Protein AF-A0A2E3C5S6-F1 (afdb_monomer_lite)

Foldseek 3Di:
DKDFQDDCVVVPQVCVVCVPDVNVVVVCVCCCVPVVDNDDPVNVVQVSVVSVVCVVVVHRIDDVVVSVVVVVVVVVVVD

Sequence (79 aa):
MKIRIPDDEESKDIRKVLVRSDIGIGLKKWLKIHMDIDADDTLMDALMMHFEACKLAGLEFVDIEVAIKAHNKWQNDSV

Structure (mmCIF, N/CA/C/O backbone):
data_AF-A0A2E3C5S6-F1
#
_entry.id   AF-A0A2E3C5S6-F1
#
loop_
_atom_site.gro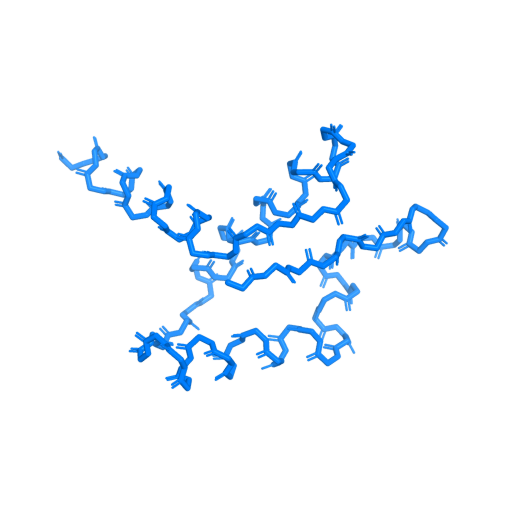up_PDB
_atom_site.id
_atom_site.type_symbol
_atom_site.label_atom_id
_atom_site.label_alt_id
_atom_site.label_comp_id
_atom_site.label_asym_id
_atom_site.label_entity_id
_atom_site.label_seq_id
_atom_site.pdbx_PDB_ins_code
_atom_site.Cartn_x
_atom_site.Cartn_y
_atom_site.Cartn_z
_atom_site.occupancy
_atom_site.B_iso_or_equiv
_atom_site.auth_seq_id
_atom_site.auth_comp_id
_atom_site.auth_asym_id
_atom_site.auth_atom_id
_atom_site.pdbx_PDB_model_num
ATOM 1 N N . MET A 1 1 ? -8.238 -6.007 -5.595 1.00 69.19 1 MET A N 1
ATOM 2 C CA . MET A 1 1 ? -8.783 -6.444 -4.268 1.00 69.19 1 MET A CA 1
ATOM 3 C C . MET A 1 1 ? -8.986 -5.232 -3.369 1.00 69.19 1 MET A C 1
ATOM 5 O O . MET A 1 1 ? -8.094 -4.396 -3.325 1.00 69.19 1 MET A O 1
ATOM 9 N N . LYS A 1 2 ? -10.111 -5.147 -2.636 1.00 68.12 2 LYS A N 1
ATOM 10 C CA . LYS A 1 2 ? -10.378 -4.055 -1.684 1.00 68.12 2 LYS A CA 1
ATOM 11 C C . LYS A 1 2 ? -10.061 -4.478 -0.250 1.00 68.12 2 LYS A C 1
ATOM 13 O O . LYS A 1 2 ? -10.664 -5.424 0.248 1.00 68.12 2 LYS A O 1
ATOM 18 N N . ILE A 1 3 ? -9.135 -3.780 0.398 1.00 69.81 3 ILE A N 1
ATOM 19 C CA . ILE A 1 3 ? -8.789 -3.981 1.809 1.00 69.81 3 ILE A CA 1
ATOM 20 C C . ILE A 1 3 ? -9.476 -2.894 2.626 1.00 69.81 3 ILE A C 1
ATOM 22 O O . ILE A 1 3 ? -9.326 -1.711 2.323 1.00 69.81 3 ILE A O 1
ATOM 26 N N . ARG A 1 4 ? -10.249 -3.2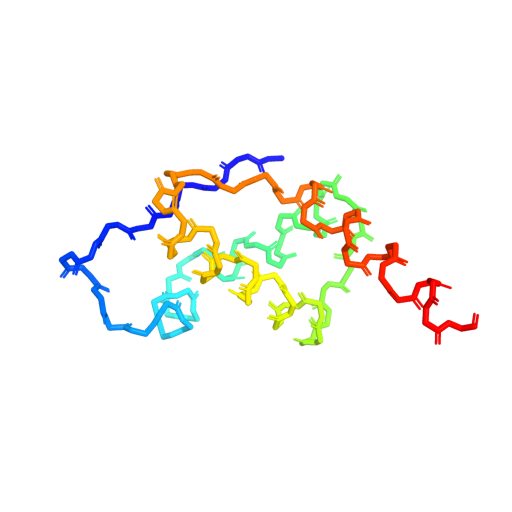97 3.641 1.00 69.06 4 ARG A N 1
ATOM 27 C CA . ARG A 1 4 ? -10.858 -2.365 4.594 1.00 69.06 4 ARG A CA 1
ATOM 28 C C . ARG A 1 4 ? -9.765 -1.746 5.465 1.00 69.06 4 ARG A C 1
ATOM 30 O O . ARG A 1 4 ? -8.929 -2.475 5.997 1.00 69.06 4 ARG A O 1
ATOM 37 N N . ILE A 1 5 ? -9.794 -0.427 5.623 1.00 68.62 5 ILE A N 1
ATOM 38 C CA . ILE A 1 5 ? -8.911 0.290 6.544 1.00 68.62 5 ILE A CA 1
ATOM 39 C C . ILE A 1 5 ? -9.477 0.156 7.970 1.00 68.62 5 ILE A C 1
ATOM 41 O O . ILE A 1 5 ? -10.668 0.409 8.163 1.00 68.62 5 ILE A O 1
ATOM 45 N N . PRO A 1 6 ? -8.675 -0.260 8.968 1.00 62.69 6 PRO A N 1
ATOM 46 C CA . PRO A 1 6 ? -9.116 -0.300 10.361 1.00 62.69 6 PRO A CA 1
ATOM 47 C C . PRO A 1 6 ? -9.402 1.108 10.911 1.00 62.69 6 PRO A C 1
ATOM 49 O O . PRO A 1 6 ? -8.589 2.023 10.730 1.00 62.69 6 PRO A O 1
ATOM 52 N N . ASP A 1 7 ? -10.532 1.261 11.608 1.00 58.09 7 ASP A N 1
ATOM 53 C CA . ASP A 1 7 ? -10.948 2.517 12.248 1.00 58.09 7 ASP A CA 1
ATOM 54 C C . ASP A 1 7 ? -10.102 2.866 13.487 1.00 58.09 7 ASP A C 1
ATOM 56 O O . ASP A 1 7 ? -9.481 2.014 14.124 1.00 58.09 7 ASP A O 1
ATOM 60 N N . ASP A 1 8 ? -10.073 4.156 13.830 1.00 56.03 8 ASP A N 1
ATOM 61 C CA . ASP A 1 8 ? -9.148 4.776 14.790 1.00 56.03 8 ASP A CA 1
ATOM 62 C C . ASP A 1 8 ? -9.256 4.346 16.269 1.00 56.03 8 ASP A C 1
ATOM 64 O O . ASP A 1 8 ? -8.393 4.714 17.065 1.00 56.03 8 ASP A O 1
ATOM 68 N N . GLU A 1 9 ? -10.197 3.498 16.687 1.00 54.59 9 GLU A N 1
ATOM 69 C CA . GLU A 1 9 ? -10.076 2.893 18.030 1.00 54.59 9 GLU A CA 1
ATOM 70 C C . GLU A 1 9 ? -8.905 1.884 18.118 1.00 54.59 9 GLU A C 1
ATOM 72 O O . GLU A 1 9 ? -8.413 1.581 19.206 1.00 54.59 9 GLU A O 1
ATOM 77 N N . GLU A 1 10 ? -8.348 1.471 16.971 1.00 53.22 10 GLU A N 1
ATOM 78 C CA . GLU A 1 10 ? -7.106 0.695 16.840 1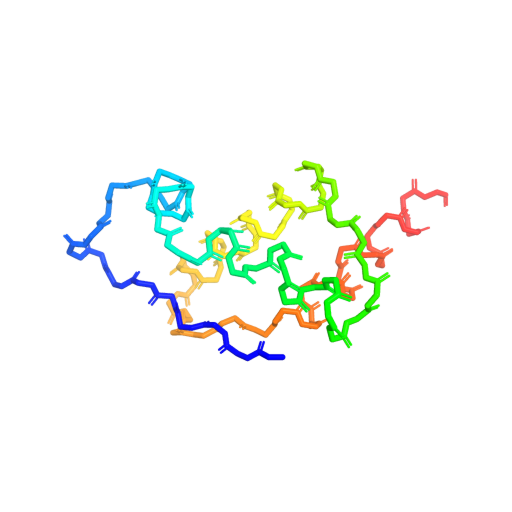.00 53.22 10 GLU A CA 1
ATOM 79 C C . GLU A 1 10 ? -5.901 1.549 16.375 1.00 53.22 10 GLU A C 1
ATOM 81 O O . GLU A 1 10 ? -4.949 1.023 15.797 1.00 53.22 10 GLU A O 1
ATOM 86 N N . SER A 1 11 ? -5.899 2.872 16.619 1.00 47.91 11 SER A N 1
ATOM 87 C CA . SER A 1 11 ? -4.897 3.863 16.139 1.00 47.91 11 SER A CA 1
ATOM 88 C C . SER A 1 11 ? -3.459 3.717 16.687 1.00 47.91 11 SER A C 1
ATOM 90 O O . SER A 1 11 ? -2.693 4.675 16.804 1.00 47.91 11 SER A O 1
ATOM 92 N N . LYS A 1 12 ? -3.020 2.505 17.025 1.00 52.94 12 LYS A N 1
ATOM 93 C CA . LYS A 1 12 ? -1.605 2.219 17.264 1.00 52.94 12 LYS A CA 1
ATOM 94 C C . LYS A 1 12 ? -0.933 1.894 15.942 1.00 52.94 12 LYS A C 1
ATOM 96 O O . LYS A 1 12 ? -0.789 0.722 15.654 1.00 52.94 12 LYS A O 1
ATOM 101 N N . ASP A 1 13 ? -0.462 2.910 15.218 1.00 60.88 13 ASP A N 1
ATOM 102 C CA . ASP A 1 13 ? 0.541 2.778 14.145 1.00 60.88 13 ASP A CA 1
ATOM 103 C C . ASP A 1 13 ? 0.184 1.668 13.131 1.00 60.88 13 ASP A C 1
ATOM 105 O O . ASP A 1 13 ? 0.486 0.495 13.350 1.00 60.88 13 ASP A O 1
ATOM 109 N N . ILE A 1 14 ? -0.487 2.004 12.022 1.00 60.38 14 ILE A N 1
ATOM 110 C CA . ILE A 1 14 ? -1.013 1.000 11.074 1.00 60.38 14 ILE A CA 1
ATOM 111 C C . ILE A 1 14 ? 0.072 0.024 10.597 1.00 60.38 14 ILE A C 1
ATOM 113 O O . ILE A 1 14 ? -0.216 -1.146 10.364 1.00 60.38 14 ILE A O 1
ATOM 117 N N . ARG A 1 15 ? 1.340 0.460 10.575 1.00 59.44 15 ARG A N 1
ATOM 118 C CA . ARG A 1 15 ? 2.507 -0.406 10.383 1.00 59.44 15 ARG A CA 1
ATOM 119 C C . ARG A 1 15 ? 2.614 -1.496 11.445 1.00 59.44 15 ARG A C 1
ATOM 121 O O . ARG A 1 15 ? 2.766 -2.659 11.098 1.00 59.44 15 ARG A O 1
ATOM 128 N N . LYS A 1 16 ? 2.491 -1.169 12.732 1.00 58.47 16 LYS A N 1
ATOM 129 C CA . LYS A 1 16 ? 2.475 -2.158 13.822 1.00 58.47 16 LYS A CA 1
ATOM 130 C C . LYS A 1 16 ? 1.259 -3.077 13.756 1.00 58.47 16 LYS A C 1
ATOM 132 O O . LYS A 1 16 ? 1.415 -4.255 14.061 1.00 58.47 16 LYS A O 1
ATOM 137 N N . VAL A 1 17 ? 0.087 -2.573 13.367 1.00 57.75 17 VAL A N 1
ATOM 138 C CA . VAL A 1 17 ? -1.128 -3.397 13.216 1.00 57.75 17 VAL A CA 1
ATOM 139 C C . VAL A 1 17 ? -0.991 -4.345 12.030 1.00 57.75 17 VAL A C 1
ATOM 141 O O . VAL A 1 17 ? -1.228 -5.534 12.183 1.00 57.75 17 VAL A O 1
ATOM 144 N N . LEU A 1 18 ? -0.541 -3.876 10.869 1.00 58.91 18 LEU A N 1
ATOM 145 C CA . LEU A 1 18 ? -0.395 -4.689 9.659 1.00 58.91 18 LEU A CA 1
ATOM 146 C C . LEU A 1 18 ? 0.777 -5.676 9.742 1.00 58.91 18 LEU A C 1
ATOM 148 O O . LEU A 1 18 ? 0.636 -6.807 9.296 1.00 58.91 18 LEU A O 1
ATOM 152 N N . VAL A 1 19 ? 1.901 -5.293 10.358 1.00 56.81 19 VAL A N 1
ATOM 153 C CA . VAL A 1 19 ? 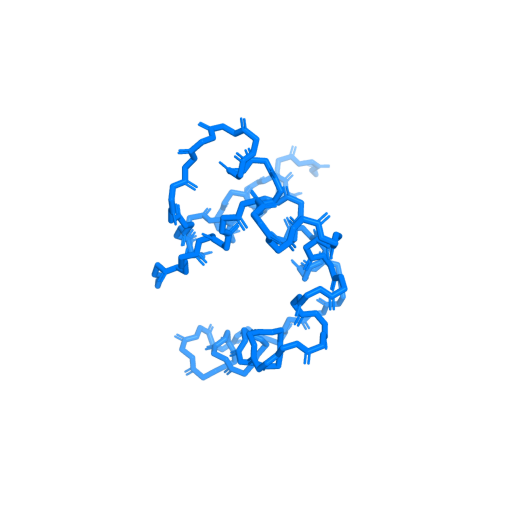3.039 -6.201 10.604 1.00 56.81 19 VAL A CA 1
ATOM 154 C C . VAL A 1 19 ? 2.687 -7.284 11.629 1.00 56.81 19 VAL A C 1
ATOM 156 O O . VAL A 1 19 ? 3.175 -8.405 11.516 1.00 56.81 19 VAL A O 1
ATOM 159 N N . ARG A 1 20 ? 1.854 -6.973 12.635 1.00 51.69 20 ARG A N 1
ATOM 160 C CA . ARG A 1 20 ? 1.416 -7.952 13.649 1.00 51.69 20 ARG A CA 1
ATOM 161 C C . ARG A 1 20 ? 0.173 -8.745 13.258 1.00 51.69 20 ARG A C 1
ATOM 163 O O . ARG A 1 20 ? -0.065 -9.784 13.865 1.00 51.69 20 ARG A O 1
ATOM 170 N N . SER A 1 21 ? -0.629 -8.256 12.319 1.00 54.50 21 SER A N 1
ATOM 171 C CA . SER A 1 21 ? -1.848 -8.928 11.873 1.00 54.50 21 SER A CA 1
ATOM 172 C C . SER A 1 21 ? -1.579 -9.824 10.673 1.00 54.50 21 SER A C 1
ATOM 174 O O . SER A 1 21 ? -0.657 -9.609 9.884 1.00 54.50 21 SER A O 1
ATOM 176 N N . ASP A 1 22 ? -2.473 -10.788 10.480 1.00 58.34 22 ASP A N 1
ATOM 177 C CA . ASP A 1 22 ? -2.522 -11.644 9.293 1.00 58.34 22 ASP A CA 1
ATOM 178 C C . ASP A 1 22 ? -2.656 -10.856 7.978 1.00 58.34 22 ASP A C 1
ATOM 180 O O . ASP A 1 22 ? -2.520 -11.432 6.902 1.00 58.34 22 ASP A O 1
ATOM 184 N N . ILE A 1 23 ? -2.893 -9.541 8.031 1.00 61.44 23 ILE A N 1
ATOM 185 C CA . ILE A 1 23 ? -3.038 -8.683 6.858 1.00 61.44 23 ILE A CA 1
ATOM 186 C C . ILE A 1 23 ? -1.686 -8.436 6.175 1.00 61.44 23 ILE A C 1
ATOM 188 O O . ILE A 1 23 ? -1.631 -8.509 4.954 1.00 61.44 23 ILE A O 1
ATOM 192 N N . GLY A 1 24 ? -0.587 -8.188 6.900 1.00 61.56 24 GLY A N 1
ATOM 193 C CA . GLY A 1 24 ? 0.727 -7.957 6.273 1.00 61.56 24 GLY A CA 1
ATOM 194 C C . GLY A 1 24 ? 1.290 -9.213 5.601 1.00 61.56 24 GLY A C 1
ATOM 195 O O . GLY A 1 24 ? 1.753 -9.170 4.458 1.00 61.56 24 GLY A O 1
ATOM 196 N N . ILE A 1 25 ? 1.175 -10.358 6.282 1.00 63.81 25 ILE A N 1
ATOM 197 C CA . ILE A 1 25 ? 1.533 -11.680 5.740 1.00 63.81 25 ILE A CA 1
ATOM 198 C C . ILE A 1 25 ? 0.557 -12.077 4.621 1.00 63.81 25 ILE A C 1
ATOM 200 O O . ILE A 1 25 ? 0.970 -12.580 3.573 1.00 63.81 25 ILE A O 1
ATOM 204 N N . GLY A 1 26 ? -0.735 -11.802 4.816 1.00 70.81 26 GLY A N 1
ATOM 205 C CA . GLY A 1 26 ? -1.791 -12.022 3.836 1.00 70.81 26 GLY A CA 1
ATOM 206 C C . GLY A 1 26 ? -1.599 -11.200 2.568 1.00 70.81 26 GLY A C 1
ATOM 207 O O . GLY A 1 26 ? -1.820 -11.728 1.487 1.00 70.81 26 GLY A O 1
ATOM 208 N N . LEU A 1 27 ? -1.113 -9.961 2.671 1.00 76.19 27 LEU A N 1
ATOM 209 C CA . LEU A 1 27 ? -0.884 -9.073 1.535 1.00 76.19 27 LEU A CA 1
ATOM 210 C C . LEU A 1 27 ? 0.286 -9.555 0.676 1.00 76.19 27 LEU A C 1
ATOM 212 O O . LEU A 1 27 ? 0.085 -9.757 -0.517 1.00 76.19 27 LEU A O 1
ATOM 216 N N . LYS A 1 28 ? 1.465 -9.835 1.260 1.00 79.31 28 LYS A N 1
ATOM 217 C CA . LYS A 1 28 ? 2.600 -10.407 0.499 1.00 79.31 28 LYS A CA 1
ATOM 218 C C . LYS A 1 28 ? 2.186 -11.701 -0.215 1.00 79.31 28 LYS A C 1
ATOM 220 O O . LYS A 1 28 ? 2.440 -11.873 -1.405 1.00 79.31 28 LYS A O 1
ATOM 225 N N . LYS A 1 29 ? 1.482 -12.593 0.491 1.00 77.12 29 LYS A N 1
ATOM 226 C CA . LYS A 1 29 ? 1.004 -13.862 -0.074 1.00 77.12 29 LYS A CA 1
ATOM 227 C C . LYS A 1 29 ? -0.063 -13.662 -1.155 1.00 77.12 29 LYS A C 1
ATOM 229 O O . LYS A 1 29 ? -0.032 -14.355 -2.167 1.00 77.12 29 LYS A O 1
ATOM 234 N N . TRP A 1 30 ? -0.991 -12.728 -0.965 1.00 79.56 30 TRP A N 1
ATOM 235 C CA . TRP A 1 30 ? -2.029 -12.412 -1.945 1.00 79.56 30 TRP A CA 1
ATOM 236 C C . TRP A 1 30 ? -1.425 -11.836 -3.227 1.00 79.56 30 TRP A C 1
ATOM 238 O O . TRP A 1 30 ? -1.780 -12.293 -4.311 1.00 79.56 30 TRP A O 1
ATOM 248 N N . LEU A 1 31 ? -0.467 -10.910 -3.106 1.00 81.50 31 LEU A N 1
ATOM 249 C CA . LEU A 1 31 ? 0.264 -10.334 -4.240 1.00 81.50 31 LEU A CA 1
ATOM 250 C C . LEU A 1 31 ? 0.967 -11.416 -5.055 1.00 81.50 31 LEU A C 1
ATOM 252 O O . LEU A 1 31 ? 0.850 -11.437 -6.281 1.00 81.50 31 LEU A O 1
ATOM 256 N N . LYS A 1 32 ? 1.601 -12.376 -4.377 1.00 83.62 32 LYS A N 1
ATOM 257 C CA . LYS A 1 32 ? 2.240 -13.501 -5.055 1.00 83.62 32 LYS A CA 1
ATOM 258 C C . LYS A 1 32 ? 1.235 -14.428 -5.742 1.00 83.62 32 LYS A C 1
ATOM 260 O O . LYS A 1 32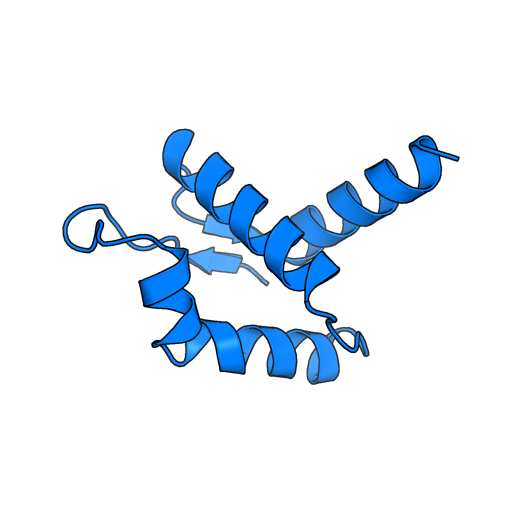 ? 1.445 -14.808 -6.884 1.00 83.62 32 LYS A O 1
ATOM 265 N N . ILE A 1 33 ? 0.134 -14.785 -5.077 1.00 78.19 33 ILE A N 1
ATOM 266 C CA . ILE A 1 33 ? -0.858 -15.733 -5.621 1.00 78.19 33 ILE A CA 1
ATOM 267 C C . ILE A 1 33 ? -1.662 -15.133 -6.780 1.00 78.19 33 ILE A C 1
ATOM 269 O O . ILE A 1 33 ? -1.934 -15.827 -7.756 1.00 78.19 33 ILE A O 1
ATOM 273 N N . HIS A 1 34 ? -2.086 -13.875 -6.662 1.00 73.19 34 HIS A N 1
ATOM 274 C CA . HIS A 1 34 ? -3.052 -13.278 -7.587 1.00 73.19 34 HIS A CA 1
ATOM 275 C C . HIS A 1 34 ? -2.428 -12.371 -8.642 1.00 73.19 34 HIS A C 1
ATOM 277 O O . HIS A 1 34 ? -3.050 -12.158 -9.681 1.00 73.19 34 HIS A O 1
ATOM 283 N N . MET A 1 35 ? -1.234 -11.832 -8.392 1.00 77.50 35 MET A N 1
ATOM 284 C CA . MET A 1 35 ? -0.565 -10.909 -9.314 1.00 77.50 35 MET A CA 1
ATOM 285 C C . MET A 1 35 ? 0.819 -11.396 -9.759 1.00 77.50 35 MET A C 1
ATOM 287 O O . MET A 1 35 ? 1.433 -10.735 -10.588 1.00 77.50 35 MET A O 1
ATOM 291 N N . ASP A 1 36 ? 1.301 -12.525 -9.224 1.00 83.06 36 ASP A N 1
ATOM 292 C CA . ASP A 1 36 ? 2.675 -13.024 -9.395 1.00 83.06 36 ASP A CA 1
ATOM 293 C C . ASP A 1 36 ? 3.753 -11.975 -9.067 1.00 83.06 36 ASP A C 1
ATOM 295 O O . ASP A 1 36 ? 4.819 -11.914 -9.674 1.00 83.06 36 ASP A O 1
ATOM 299 N N . ILE A 1 37 ? 3.467 -11.125 -8.077 1.00 82.88 37 ILE A N 1
ATOM 300 C CA . ILE A 1 37 ? 4.399 -10.106 -7.591 1.00 82.88 37 ILE A CA 1
ATOM 301 C C . ILE A 1 37 ? 5.054 -10.618 -6.311 1.00 82.88 37 ILE A C 1
ATOM 303 O O . ILE A 1 37 ? 4.377 -10.827 -5.301 1.00 82.88 37 ILE A O 1
ATOM 307 N N . ASP A 1 38 ? 6.378 -10.770 -6.334 1.00 83.19 38 ASP A N 1
ATOM 308 C CA . ASP A 1 38 ? 7.171 -10.891 -5.111 1.00 83.19 38 ASP A CA 1
ATOM 309 C C . ASP A 1 38 ? 7.383 -9.496 -4.519 1.00 83.19 38 ASP A C 1
ATOM 311 O O . ASP A 1 38 ? 8.198 -8.708 -4.995 1.00 83.19 38 ASP A O 1
ATOM 315 N N . ALA A 1 39 ? 6.584 -9.174 -3.501 1.00 79.19 39 ALA A N 1
ATOM 316 C CA . ALA A 1 39 ? 6.611 -7.869 -2.859 1.00 79.19 39 ALA A CA 1
ATOM 317 C C . ALA A 1 39 ? 7.837 -7.727 -1.948 1.00 79.19 39 ALA A C 1
ATOM 319 O O . ALA A 1 39 ? 7.898 -8.316 -0.859 1.00 79.19 39 ALA A O 1
ATOM 320 N N . ASP A 1 40 ? 8.796 -6.923 -2.402 1.00 82.62 40 ASP A N 1
ATOM 321 C CA . ASP A 1 40 ? 9.921 -6.474 -1.593 1.00 82.62 40 ASP A CA 1
ATOM 322 C C . ASP A 1 40 ? 9.482 -5.441 -0.541 1.00 82.62 40 ASP A C 1
ATOM 324 O O . ASP A 1 40 ? 8.327 -5.004 -0.485 1.00 82.62 40 ASP A O 1
ATOM 328 N N . ASP A 1 41 ? 10.404 -5.074 0.344 1.00 80.19 41 ASP A N 1
ATOM 329 C CA . ASP A 1 41 ? 10.088 -4.156 1.436 1.00 80.19 41 ASP A CA 1
ATOM 330 C C . ASP A 1 41 ? 9.776 -2.735 0.929 1.00 80.19 41 ASP A C 1
ATOM 332 O O . ASP A 1 41 ? 8.962 -2.044 1.536 1.00 80.19 41 ASP A O 1
ATOM 336 N N . THR A 1 42 ? 10.304 -2.338 -0.235 1.00 81.88 42 THR A N 1
ATOM 337 C CA . THR A 1 42 ? 10.020 -1.036 -0.864 1.00 81.88 42 THR A CA 1
ATOM 338 C C . THR A 1 42 ? 8.571 -0.946 -1.335 1.00 81.88 42 THR A C 1
ATOM 340 O O . THR A 1 42 ? 7.879 0.035 -1.051 1.00 81.88 42 THR A O 1
ATOM 343 N N . LEU A 1 43 ? 8.085 -1.974 -2.037 1.00 81.94 43 LEU A N 1
ATOM 344 C CA . LEU A 1 43 ? 6.698 -2.049 -2.485 1.00 81.94 43 LEU A CA 1
ATOM 345 C C . LEU A 1 43 ? 5.749 -2.104 -1.288 1.00 81.94 43 LEU A C 1
ATOM 347 O O . LEU A 1 43 ? 4.703 -1.453 -1.292 1.00 81.94 43 LEU A O 1
ATOM 351 N N . MET A 1 44 ? 6.116 -2.852 -0.248 1.00 83.06 44 MET A N 1
ATOM 352 C CA . MET A 1 44 ? 5.321 -2.906 0.974 1.00 83.06 44 MET A CA 1
ATOM 353 C C . MET A 1 44 ? 5.239 -1.544 1.655 1.00 83.0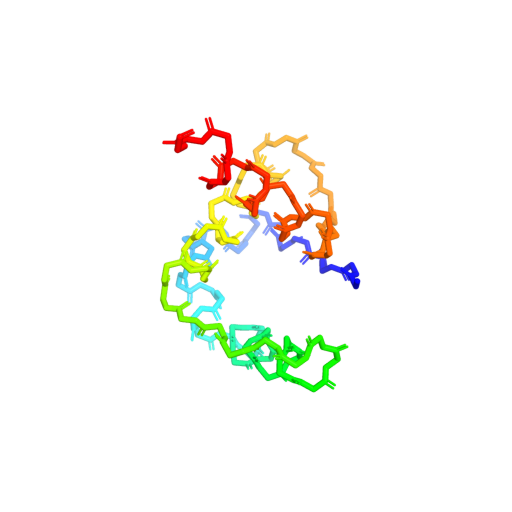6 44 MET A C 1
ATOM 355 O O . MET A 1 44 ? 4.136 -1.124 1.991 1.00 83.06 44 MET A O 1
ATOM 359 N N . ASP A 1 45 ? 6.350 -0.825 1.801 1.00 80.75 45 ASP A N 1
ATOM 360 C CA . ASP A 1 45 ? 6.356 0.517 2.388 1.00 80.75 45 ASP A CA 1
ATOM 361 C C . ASP A 1 45 ? 5.522 1.511 1.568 1.00 80.75 45 ASP A C 1
ATOM 363 O O . ASP A 1 45 ? 4.764 2.302 2.133 1.00 80.75 45 ASP A O 1
ATOM 367 N N . ALA A 1 46 ? 5.589 1.440 0.236 1.00 81.94 46 ALA A N 1
ATOM 368 C CA . ALA A 1 46 ? 4.752 2.257 -0.639 1.00 81.94 46 ALA A CA 1
ATOM 369 C C . ALA A 1 46 ? 3.255 1.967 -0.455 1.00 81.94 46 ALA A C 1
ATOM 371 O O . ALA A 1 46 ? 2.446 2.895 -0.362 1.00 81.94 46 ALA A O 1
ATOM 372 N N . LEU A 1 47 ? 2.885 0.689 -0.350 1.00 81.62 47 LEU A N 1
ATOM 373 C CA . LEU A 1 47 ? 1.512 0.288 -0.059 1.00 81.62 47 LEU A CA 1
ATOM 374 C C . LEU A 1 47 ? 1.078 0.787 1.323 1.00 81.62 47 LEU A C 1
ATOM 376 O O . LEU A 1 47 ? -0.012 1.342 1.435 1.00 81.62 47 LEU A O 1
ATOM 380 N N . MET A 1 48 ? 1.930 0.676 2.349 1.00 78.06 48 MET A N 1
ATOM 381 C CA . MET A 1 48 ? 1.648 1.193 3.696 1.00 78.06 48 MET A CA 1
ATOM 382 C C . MET A 1 48 ? 1.386 2.697 3.699 1.00 78.06 48 MET A C 1
ATOM 384 O O . MET A 1 48 ? 0.394 3.144 4.271 1.00 78.06 48 MET A O 1
ATOM 388 N N . MET A 1 49 ? 2.235 3.480 3.030 1.00 79.00 49 MET A N 1
ATOM 389 C CA . MET A 1 49 ? 2.037 4.927 2.914 1.00 79.00 49 MET A CA 1
ATOM 390 C C . MET A 1 49 ? 0.726 5.259 2.198 1.00 79.00 49 MET A C 1
ATOM 392 O O . MET A 1 49 ? 0.027 6.197 2.580 1.00 79.00 49 MET A O 1
ATOM 396 N N . HIS A 1 50 ? 0.349 4.466 1.193 1.00 80.38 50 HIS A N 1
ATOM 397 C CA . HIS A 1 50 ? -0.932 4.630 0.518 1.00 80.38 50 HIS A CA 1
ATOM 398 C C . HIS A 1 50 ? -2.118 4.322 1.445 1.00 80.38 50 HIS A C 1
ATOM 400 O O . HIS A 1 50 ? -3.075 5.092 1.479 1.00 80.38 50 HIS A O 1
ATOM 406 N N . PHE A 1 51 ? -2.039 3.262 2.257 1.00 77.19 51 PHE A N 1
ATOM 407 C CA . PHE A 1 51 ? -3.044 2.976 3.285 1.00 77.19 51 PHE A CA 1
ATOM 408 C C . PHE A 1 51 ? -3.181 4.112 4.301 1.00 77.19 51 PHE A C 1
ATOM 410 O O . PHE A 1 51 ? -4.301 4.514 4.611 1.00 77.19 51 PHE A O 1
ATOM 417 N N . GLU A 1 52 ? -2.064 4.651 4.797 1.00 75.75 52 GLU A N 1
ATOM 418 C CA . GLU A 1 52 ? -2.056 5.795 5.718 1.00 75.75 52 GLU A CA 1
ATOM 419 C C . GLU A 1 52 ? -2.718 7.026 5.078 1.00 75.75 52 GLU A C 1
ATOM 421 O O . GLU A 1 52 ? -3.573 7.661 5.696 1.00 75.75 52 GLU A O 1
ATOM 426 N N . ALA A 1 53 ? -2.397 7.329 3.818 1.00 79.00 53 ALA A N 1
ATOM 427 C CA . ALA A 1 53 ? -2.999 8.443 3.088 1.00 79.00 53 ALA A CA 1
ATOM 428 C C . ALA A 1 53 ? -4.511 8.258 2.872 1.00 79.00 53 ALA A C 1
ATOM 430 O O . ALA A 1 53 ? -5.285 9.194 3.076 1.00 79.00 53 ALA A O 1
ATOM 431 N N . CYS A 1 54 ? -4.951 7.052 2.503 1.00 78.81 54 CYS A N 1
ATOM 432 C CA . CYS A 1 54 ? -6.370 6.741 2.359 1.00 78.81 54 CYS A CA 1
ATOM 433 C C . CYS A 1 54 ? -7.114 6.854 3.695 1.00 78.81 54 CYS A C 1
ATOM 435 O O . CYS A 1 54 ? -8.216 7.399 3.728 1.00 78.81 54 CYS A O 1
ATOM 437 N N . LYS A 1 55 ? -6.490 6.425 4.797 1.00 74.62 55 LYS A N 1
ATOM 438 C CA . LYS A 1 55 ? -7.037 6.594 6.145 1.00 74.62 55 LYS A CA 1
ATOM 439 C C . LYS A 1 55 ? -7.213 8.069 6.504 1.00 74.62 55 LYS A C 1
ATOM 441 O O . LYS A 1 55 ? -8.291 8.465 6.932 1.00 74.62 55 LYS A O 1
ATOM 446 N N . LEU A 1 56 ? -6.187 8.894 6.278 1.00 76.75 56 LEU A N 1
ATOM 447 C CA . LEU A 1 56 ? -6.252 10.344 6.511 1.00 76.75 56 LEU A CA 1
ATOM 448 C C . LEU A 1 56 ? -7.333 11.026 5.662 1.00 76.75 56 LEU A C 1
ATOM 450 O O . LEU A 1 56 ? -7.927 12.011 6.092 1.00 76.75 56 LEU A O 1
ATOM 454 N N . ALA A 1 57 ? -7.605 10.493 4.471 1.00 77.00 57 ALA A N 1
ATOM 455 C CA . ALA A 1 57 ? -8.675 10.958 3.596 1.00 77.00 57 ALA A CA 1
ATOM 456 C C . ALA A 1 57 ? -10.076 10.447 3.998 1.00 77.00 57 ALA A C 1
ATOM 458 O O . ALA A 1 57 ? -11.048 10.767 3.314 1.00 77.00 57 ALA A O 1
ATOM 459 N N . GLY A 1 58 ? -10.199 9.655 5.071 1.00 77.00 58 GLY A N 1
ATOM 460 C CA . GLY A 1 58 ? -11.465 9.065 5.515 1.00 77.00 58 GLY A CA 1
ATOM 461 C C . GLY A 1 58 ? -11.997 7.974 4.582 1.00 77.00 58 GLY A C 1
ATOM 462 O O . GLY A 1 58 ? -13.198 7.715 4.555 1.00 77.00 58 GLY A O 1
ATOM 463 N N . LEU A 1 59 ? -11.130 7.357 3.774 1.00 78.69 59 LEU A N 1
ATOM 464 C CA . LEU A 1 59 ? -11.521 6.263 2.892 1.00 78.69 59 LEU A CA 1
ATOM 465 C C . LEU A 1 59 ? -11.600 4.961 3.689 1.00 78.69 59 LEU A C 1
ATOM 467 O O . LEU A 1 59 ? -10.629 4.531 4.299 1.00 78.69 59 LEU A O 1
ATOM 471 N N . GLU A 1 60 ? -12.740 4.282 3.620 1.00 73.38 60 GLU A N 1
ATOM 472 C CA . GLU A 1 60 ? -12.943 3.007 4.321 1.00 73.38 60 GLU A CA 1
ATOM 473 C C . GLU A 1 60 ? -12.231 1.822 3.648 1.00 73.38 60 GLU A C 1
ATOM 475 O O . GLU A 1 60 ? -12.005 0.786 4.275 1.00 73.38 60 GLU A O 1
ATOM 480 N N . PHE A 1 61 ? -11.882 1.945 2.362 1.00 75.94 61 PHE A N 1
ATOM 481 C CA . PHE A 1 61 ? -11.318 0.858 1.565 1.00 75.94 61 PHE A CA 1
ATOM 482 C C . PHE A 1 61 ? -10.189 1.341 0.656 1.00 75.94 61 PHE A C 1
ATOM 484 O O . PHE A 1 61 ? -10.288 2.397 0.035 1.00 75.94 61 PHE A O 1
ATOM 491 N N . VAL A 1 62 ? -9.167 0.501 0.497 1.00 76.19 62 VAL A N 1
ATOM 492 C CA . VAL A 1 62 ? -8.087 0.676 -0.483 1.00 76.19 62 VAL A CA 1
ATOM 493 C C . VAL A 1 62 ? -8.174 -0.404 -1.544 1.00 76.19 62 VAL A C 1
ATOM 495 O O . VAL A 1 62 ? -8.267 -1.587 -1.216 1.00 76.19 62 VAL A O 1
ATOM 498 N N . ASP A 1 63 ? -8.108 -0.008 -2.815 1.00 80.81 63 ASP A N 1
ATOM 499 C CA . ASP A 1 63 ? -7.919 -0.950 -3.916 1.00 80.81 63 ASP A CA 1
ATOM 500 C C . ASP A 1 63 ? -6.426 -1.152 -4.192 1.00 80.81 63 ASP A C 1
ATOM 502 O O . ASP A 1 63 ? -5.733 -0.258 -4.683 1.00 80.81 63 ASP A O 1
ATOM 506 N N . ILE A 1 64 ? -5.933 -2.348 -3.877 1.00 76.50 64 ILE A N 1
ATOM 507 C CA . ILE A 1 64 ? -4.511 -2.695 -3.969 1.00 76.50 64 ILE A CA 1
ATOM 508 C C . ILE A 1 64 ? -3.996 -2.639 -5.403 1.00 76.50 64 ILE A C 1
ATOM 510 O O . ILE A 1 64 ? -2.862 -2.230 -5.634 1.00 76.50 64 ILE A O 1
ATOM 514 N N . GLU A 1 65 ? -4.826 -2.975 -6.387 1.00 77.38 65 GLU A N 1
ATOM 515 C CA . GLU A 1 65 ? -4.403 -2.908 -7.788 1.00 77.38 65 GLU A CA 1
ATOM 516 C C . GLU A 1 65 ? -4.201 -1.463 -8.241 1.00 77.38 65 GLU A C 1
ATOM 518 O O . GLU A 1 65 ? -3.284 -1.171 -9.010 1.00 77.38 65 GLU A O 1
ATOM 523 N N . VAL A 1 66 ? -5.041 -0.550 -7.750 1.00 77.50 66 VAL A N 1
ATOM 524 C CA . VAL A 1 66 ? -4.917 0.884 -8.032 1.00 77.50 66 VAL A CA 1
ATOM 525 C C . VAL A 1 66 ? -3.680 1.449 -7.340 1.00 77.50 66 VAL A C 1
ATOM 527 O O . VAL A 1 66 ? -2.921 2.179 -7.976 1.00 77.50 66 VAL A O 1
ATOM 530 N N . ALA A 1 67 ? -3.435 1.059 -6.087 1.00 77.38 67 ALA A N 1
ATOM 531 C CA . ALA A 1 67 ? -2.253 1.467 -5.334 1.00 77.38 67 ALA A CA 1
ATOM 532 C C . ALA A 1 67 ? -0.948 1.046 -6.038 1.00 77.38 67 ALA A C 1
ATOM 534 O O . ALA A 1 67 ? -0.049 1.865 -6.224 1.00 77.38 67 ALA A O 1
ATOM 535 N N . ILE A 1 68 ? -0.872 -0.202 -6.518 1.00 76.75 68 ILE A N 1
ATOM 536 C CA . ILE A 1 68 ? 0.295 -0.719 -7.253 1.00 76.75 68 ILE A CA 1
ATOM 537 C C . ILE A 1 68 ? 0.463 -0.012 -8.596 1.00 76.75 68 ILE A C 1
ATOM 539 O O . ILE A 1 68 ? 1.568 0.397 -8.943 1.00 76.75 68 ILE A O 1
ATOM 543 N N . LYS A 1 69 ? -0.622 0.178 -9.357 1.00 78.50 69 LYS A N 1
ATOM 544 C CA . LYS A 1 69 ? -0.565 0.915 -10.630 1.00 78.50 69 LYS A CA 1
ATOM 545 C C . LYS A 1 69 ? -0.070 2.346 -10.430 1.00 78.50 69 LYS A C 1
ATOM 547 O O . LYS A 1 69 ? 0.736 2.819 -11.228 1.00 78.50 69 LYS A O 1
ATOM 552 N N . ALA A 1 70 ? -0.530 3.020 -9.377 1.00 75.25 70 ALA A N 1
ATOM 553 C CA . ALA A 1 70 ? -0.077 4.363 -9.036 1.00 75.25 70 ALA A CA 1
ATOM 554 C C . ALA A 1 70 ? 1.414 4.382 -8.665 1.00 75.25 70 ALA A C 1
ATOM 556 O O . ALA A 1 70 ? 2.139 5.244 -9.157 1.00 75.25 70 ALA A O 1
ATOM 557 N N . HIS A 1 71 ? 1.879 3.409 -7.873 1.00 74.81 71 HIS A N 1
ATOM 558 C CA . HIS A 1 71 ? 3.290 3.268 -7.509 1.00 74.81 71 HIS A CA 1
ATOM 559 C C . HIS A 1 71 ? 4.192 3.011 -8.725 1.00 74.81 71 HIS A C 1
ATOM 561 O O . HIS A 1 71 ? 5.163 3.734 -8.929 1.00 74.81 71 HIS A O 1
ATOM 567 N N . ASN A 1 72 ? 3.834 2.047 -9.579 1.00 75.56 72 ASN A N 1
ATOM 568 C CA . ASN A 1 72 ? 4.600 1.724 -10.786 1.00 75.56 72 ASN A CA 1
ATOM 569 C C . ASN A 1 72 ? 4.647 2.904 -11.761 1.00 75.56 72 ASN A C 1
ATOM 571 O O . ASN A 1 72 ? 5.674 3.153 -12.385 1.00 75.56 72 ASN A O 1
ATOM 575 N N . LYS A 1 73 ? 3.541 3.652 -11.885 1.00 73.69 73 LYS A N 1
ATOM 576 C CA . LYS A 1 73 ? 3.517 4.882 -12.678 1.00 73.69 73 LYS A CA 1
ATOM 577 C C . LYS A 1 73 ? 4.481 5.923 -12.107 1.00 73.69 73 LYS A C 1
ATOM 579 O O . LYS A 1 73 ? 5.272 6.471 -12.858 1.00 73.69 73 LYS A O 1
ATOM 584 N N . TRP A 1 74 ? 4.456 6.146 -10.794 1.00 69.25 74 TRP A N 1
ATOM 585 C CA . TRP A 1 74 ? 5.388 7.058 -10.127 1.00 69.25 74 TRP A CA 1
ATOM 586 C C . TRP A 1 74 ? 6.851 6.654 -10.318 1.00 69.25 74 TRP A C 1
ATOM 588 O O . TRP A 1 74 ? 7.670 7.516 -10.615 1.00 69.25 74 TRP A O 1
ATOM 598 N N . GLN A 1 75 ? 7.191 5.368 -10.190 1.00 67.62 75 GLN A N 1
ATOM 599 C CA . GLN A 1 75 ? 8.555 4.899 -10.447 1.00 67.62 75 GLN A CA 1
ATOM 600 C C . GLN A 1 75 ? 8.978 5.099 -11.904 1.00 67.62 75 GLN A C 1
ATOM 602 O O . GLN A 1 75 ? 10.083 5.573 -12.138 1.00 67.62 75 GLN A O 1
ATOM 607 N N . ASN A 1 76 ? 8.112 4.789 -12.872 1.00 65.75 76 ASN A N 1
ATOM 608 C CA . ASN A 1 76 ? 8.430 4.945 -14.294 1.00 65.75 76 ASN A CA 1
ATOM 609 C C . ASN A 1 76 ? 8.505 6.414 -14.739 1.00 65.75 76 ASN A C 1
ATOM 611 O O . ASN A 1 76 ? 9.317 6.732 -15.597 1.00 65.75 76 ASN A O 1
ATOM 615 N N . ASP A 1 77 ? 7.687 7.298 -14.160 1.00 64.50 77 ASP A N 1
ATOM 616 C CA . ASP A 1 77 ? 7.703 8.742 -14.445 1.00 64.50 77 ASP A CA 1
ATOM 617 C C . ASP A 1 77 ? 8.874 9.463 -13.736 1.00 64.50 77 ASP A C 1
ATOM 619 O O . ASP A 1 77 ? 9.165 10.619 -14.040 1.00 64.50 77 ASP A O 1
ATOM 623 N N . SER A 1 78 ? 9.544 8.799 -12.785 1.00 56.09 78 SER A N 1
ATOM 624 C CA . SER A 1 78 ? 10.733 9.314 -12.084 1.00 56.09 78 SER A CA 1
ATOM 625 C C . SER A 1 78 ? 12.057 8.965 -12.790 1.00 56.09 78 SER A C 1
ATOM 627 O O . SER A 1 78 ? 13.120 9.221 -12.219 1.00 56.09 78 SER A O 1
ATOM 629 N N . VAL A 1 79 ? 11.998 8.369 -13.991 1.00 44.56 79 VAL A N 1
ATOM 630 C CA . VAL A 1 79 ? 13.145 7.967 -14.833 1.00 44.56 79 VAL A CA 1
ATOM 631 C C . VAL A 1 79 ? 13.271 8.869 -16.054 1.00 44.56 79 VAL A C 1
ATOM 633 O O . VAL A 1 79 ? 12.242 9.126 -16.716 1.00 44.56 79 VAL A O 1
#

pLDDT: mean 71.18, std 10.08, range [44.56, 83.62]

Radius of gyration: 12.5 Å; chains: 1; bounding box: 26×27×33 Å

Secondary structure (DSSP, 8-state):
-EEEPPPGGG-S-HHHHHHHSHHHHHHHHHHHHHH-----HHHHHHHHHHHHHHHHTT-SEEEHHHHHHHHHHHHHHT-